Protein AF-A0A147F6G5-F1 (afdb_monomer)

Structure (mmCIF, N/CA/C/O backbone):
data_AF-A0A147F6G5-F1
#
_entry.id   AF-A0A147F6G5-F1
#
loop_
_atom_site.group_PDB
_atom_site.id
_atom_site.type_symbol
_atom_site.label_atom_id
_atom_site.label_alt_id
_atom_site.label_comp_id
_atom_site.label_asym_id
_atom_site.label_entity_id
_atom_site.label_seq_id
_atom_site.pdbx_PDB_ins_code
_atom_site.Cartn_x
_atom_site.Cartn_y
_atom_site.Cartn_z
_atom_site.occupancy
_atom_site.B_iso_or_equiv
_atom_site.auth_seq_id
_atom_site.auth_comp_id
_atom_site.auth_asym_id
_atom_site.auth_atom_id
_atom_site.pdbx_PDB_model_num
ATOM 1 N N . MET A 1 1 ? -18.212 4.628 6.302 1.00 41.53 1 MET A N 1
ATOM 2 C CA . MET A 1 1 ? -17.167 5.556 6.781 1.00 41.53 1 MET A CA 1
ATOM 3 C C . MET A 1 1 ? -16.111 5.627 5.684 1.00 41.53 1 MET A C 1
ATOM 5 O O . MET A 1 1 ? -15.698 4.569 5.245 1.00 41.53 1 MET A O 1
ATOM 9 N N . HIS A 1 2 ? -15.771 6.804 5.152 1.00 46.91 2 HIS A N 1
ATOM 10 C CA . HIS A 1 2 ? -14.662 6.937 4.190 1.00 46.91 2 HIS A CA 1
ATOM 11 C C . HIS A 1 2 ? -13.378 7.232 4.972 1.00 46.91 2 HIS A C 1
ATOM 13 O O . HIS A 1 2 ? -13.441 7.975 5.958 1.00 46.91 2 HIS A O 1
ATOM 19 N N . LEU A 1 3 ? -12.225 6.762 4.485 1.00 53.00 3 LEU A N 1
ATOM 20 C CA . LEU A 1 3 ? -10.891 7.068 5.037 1.00 53.00 3 LEU A CA 1
ATOM 21 C C . LEU A 1 3 ? -10.635 8.568 5.298 1.00 53.00 3 LEU A C 1
ATOM 23 O O . LEU A 1 3 ? -9.801 8.916 6.124 1.00 53.00 3 LEU A O 1
ATOM 27 N N . ARG A 1 4 ? -11.394 9.468 4.656 1.00 49.19 4 ARG A N 1
ATOM 28 C CA . ARG A 1 4 ? -11.362 10.922 4.897 1.00 49.19 4 ARG A CA 1
ATOM 29 C C . ARG A 1 4 ? -11.608 11.356 6.350 1.00 49.19 4 ARG A C 1
ATOM 31 O O . ARG A 1 4 ? -11.224 12.472 6.677 1.00 49.19 4 ARG A O 1
ATOM 38 N N . ASN A 1 5 ? -12.236 10.525 7.186 1.00 49.50 5 ASN A N 1
ATOM 39 C CA . ASN A 1 5 ? -12.593 10.883 8.567 1.00 49.50 5 ASN A CA 1
ATOM 40 C C . ASN A 1 5 ? -11.917 10.002 9.637 1.00 49.50 5 ASN A C 1
ATOM 42 O O . ASN A 1 5 ? -12.299 10.081 10.804 1.00 49.50 5 ASN A O 1
ATOM 46 N N . ALA A 1 6 ? -10.953 9.154 9.265 1.00 56.19 6 ALA A N 1
ATOM 47 C CA . ALA A 1 6 ? -10.181 8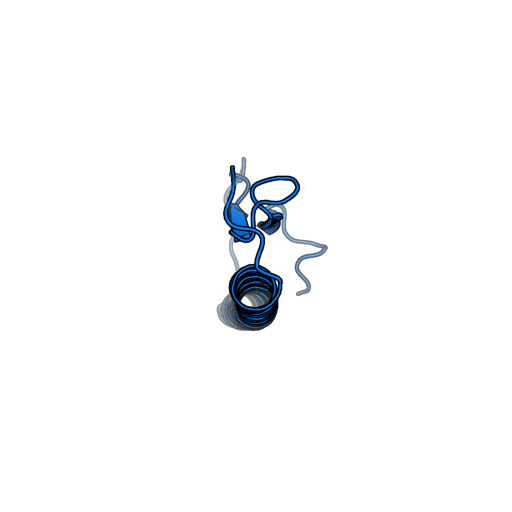.381 10.236 1.00 56.19 6 ALA A CA 1
ATOM 48 C C . ALA A 1 6 ? -9.006 9.231 10.769 1.00 56.19 6 ALA A C 1
ATOM 50 O O . ALA A 1 6 ? -8.359 9.918 9.977 1.00 56.19 6 ALA A O 1
ATOM 51 N N . PRO A 1 7 ? -8.686 9.204 12.080 1.00 59.81 7 PRO A N 1
ATOM 52 C CA . PRO A 1 7 ? -7.537 9.941 12.621 1.00 59.81 7 PRO A CA 1
ATOM 53 C C . PRO A 1 7 ? -6.188 9.311 12.228 1.00 59.81 7 PRO A C 1
ATOM 55 O O . PRO A 1 7 ? -5.133 9.885 12.485 1.00 59.81 7 PRO A O 1
ATOM 58 N N . SER A 1 8 ? -6.225 8.130 11.608 1.00 70.38 8 SER A N 1
ATOM 59 C CA . SER A 1 8 ? -5.097 7.439 11.001 1.00 70.38 8 SER A CA 1
ATOM 60 C C . SER A 1 8 ? -5.170 7.539 9.475 1.00 70.38 8 SER A C 1
ATOM 62 O O . SER A 1 8 ? -6.235 7.493 8.862 1.00 70.38 8 SER A O 1
ATOM 64 N N . SER A 1 9 ? -4.006 7.688 8.852 1.00 79.19 9 SER A N 1
ATOM 65 C CA . SER A 1 9 ? -3.844 7.832 7.410 1.00 79.19 9 SER A CA 1
ATOM 66 C C . SER A 1 9 ? -2.990 6.694 6.862 1.00 79.19 9 SER A C 1
ATOM 68 O O . SER A 1 9 ? -1.966 6.324 7.444 1.00 79.19 9 SER A O 1
ATOM 70 N N . ILE A 1 10 ? -3.412 6.142 5.726 1.00 86.81 10 ILE A N 1
ATOM 71 C CA . ILE A 1 10 ? -2.632 5.175 4.954 1.00 86.81 10 ILE A CA 1
ATOM 72 C C . ILE A 1 10 ? -2.107 5.914 3.729 1.00 86.81 10 ILE A C 1
ATOM 74 O O . ILE A 1 10 ? -2.876 6.328 2.865 1.00 86.81 10 ILE A O 1
ATOM 78 N N . HIS A 1 11 ? -0.793 6.094 3.668 1.00 88.44 11 HIS A N 1
ATOM 79 C CA . HIS A 1 11 ? -0.122 6.711 2.532 1.00 88.44 11 HIS A CA 1
ATOM 80 C C . HIS A 1 11 ? 0.503 5.621 1.676 1.00 88.44 11 HIS A C 1
ATOM 82 O O . HIS A 1 11 ? 1.396 4.924 2.148 1.00 88.44 11 HIS A O 1
ATOM 88 N N . ILE A 1 12 ? 0.058 5.484 0.428 1.00 92.19 12 ILE A N 1
ATOM 89 C CA . ILE A 1 12 ? 0.625 4.527 -0.525 1.00 92.19 12 ILE A CA 1
ATOM 90 C C . ILE A 1 12 ? 1.305 5.314 -1.644 1.00 92.19 12 ILE A C 1
ATOM 92 O O . ILE A 1 12 ? 0.672 6.166 -2.269 1.00 92.19 12 ILE A O 1
ATOM 96 N N . LYS A 1 13 ? 2.599 5.073 -1.864 1.00 91.94 13 LYS A N 1
ATOM 97 C CA . LYS A 1 13 ? 3.409 5.814 -2.841 1.00 91.94 13 LYS A CA 1
ATOM 98 C C . LYS A 1 13 ? 4.577 4.972 -3.375 1.00 91.94 13 LYS A C 1
ATOM 100 O O . LYS A 1 13 ? 4.974 4.016 -2.709 1.00 91.94 13 LYS A O 1
ATOM 105 N N . PRO A 1 14 ? 5.169 5.341 -4.524 1.00 90.56 14 PRO A N 1
ATOM 106 C CA . PRO A 1 14 ? 6.467 4.814 -4.936 1.00 90.56 14 PRO A CA 1
ATOM 107 C C . PRO A 1 14 ? 7.550 5.153 -3.904 1.00 90.56 14 PRO A C 1
ATOM 109 O O . PRO A 1 14 ? 7.499 6.218 -3.275 1.00 90.56 14 PRO A O 1
ATOM 112 N N . ARG A 1 15 ? 8.547 4.277 -3.750 1.00 90.19 15 ARG A N 1
ATOM 113 C CA . ARG A 1 15 ? 9.678 4.489 -2.833 1.00 90.19 15 ARG A CA 1
ATOM 114 C C . ARG A 1 15 ? 10.529 5.695 -3.244 1.00 90.19 15 ARG A C 1
ATOM 116 O O . ARG A 1 15 ? 11.026 6.421 -2.384 1.00 90.19 15 ARG A O 1
ATOM 123 N N . GLY A 1 16 ? 10.657 5.941 -4.544 1.00 88.06 16 GLY A N 1
ATOM 124 C CA . GL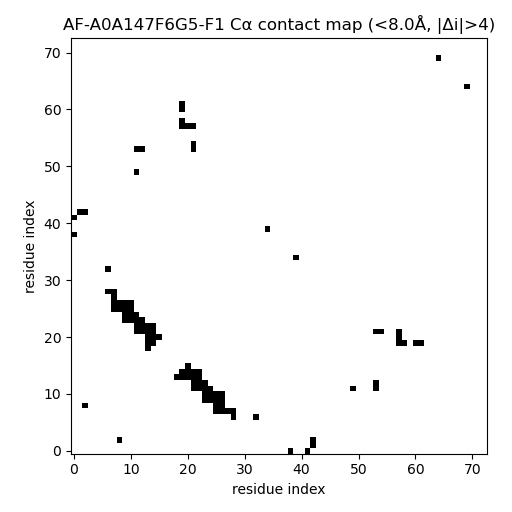Y A 1 16 ? 11.458 7.030 -5.087 1.00 88.06 16 GLY A CA 1
ATOM 125 C C . GLY A 1 16 ? 11.159 7.313 -6.555 1.00 88.06 16 GLY A C 1
ATOM 126 O O . GLY A 1 16 ? 10.363 6.629 -7.194 1.00 88.06 16 GLY A O 1
ATOM 127 N N . TYR A 1 17 ? 11.800 8.356 -7.078 1.00 77.69 17 TYR A N 1
ATOM 128 C CA . TYR A 1 17 ? 11.813 8.636 -8.511 1.00 77.69 17 TYR A CA 1
ATOM 129 C C . TYR A 1 17 ? 12.591 7.532 -9.242 1.00 77.69 17 TYR A C 1
ATOM 131 O O . TYR A 1 17 ? 13.645 7.129 -8.756 1.00 77.69 17 TYR A O 1
ATOM 139 N N . ASP A 1 18 ? 12.067 7.047 -10.372 1.00 80.75 18 ASP A N 1
ATOM 140 C CA . ASP A 1 18 ? 12.586 5.886 -11.120 1.00 80.75 18 ASP A CA 1
ATOM 141 C C . ASP A 1 18 ? 12.692 4.573 -10.303 1.00 80.75 18 ASP A C 1
ATOM 143 O O . ASP A 1 18 ? 13.276 3.600 -10.772 1.00 80.75 18 ASP A O 1
ATOM 147 N N . ASP A 1 19 ? 12.088 4.497 -9.109 1.00 86.25 19 ASP A N 1
ATOM 148 C CA . ASP A 1 19 ? 11.967 3.250 -8.348 1.00 86.25 19 ASP A CA 1
ATOM 149 C C . ASP A 1 19 ? 10.574 2.638 -8.589 1.00 86.25 19 ASP A C 1
ATOM 151 O O . ASP A 1 19 ? 9.560 3.240 -8.214 1.00 86.25 19 ASP A O 1
ATOM 155 N N . PRO A 1 20 ? 10.480 1.449 -9.210 1.00 86.75 20 PRO A N 1
ATOM 156 C CA . PRO A 1 20 ? 9.200 0.818 -9.497 1.00 86.75 20 PRO A CA 1
ATOM 157 C C . PRO A 1 20 ? 8.527 0.238 -8.245 1.00 86.75 20 PRO A C 1
ATOM 159 O O . PRO A 1 20 ? 7.383 -0.208 -8.338 1.00 86.75 20 PRO A O 1
ATOM 162 N N . ILE A 1 21 ? 9.204 0.202 -7.093 1.00 92.25 21 ILE A N 1
ATOM 163 C CA . ILE A 1 21 ? 8.682 -0.384 -5.860 1.00 92.25 21 ILE A CA 1
ATOM 164 C C . ILE A 1 21 ? 7.716 0.573 -5.160 1.00 92.25 21 ILE A C 1
ATOM 166 O O . ILE A 1 21 ? 8.043 1.725 -4.868 1.00 92.25 21 ILE A O 1
ATOM 170 N N . TRP A 1 22 ? 6.527 0.067 -4.839 1.00 92.75 22 TRP A N 1
ATOM 171 C CA . TRP A 1 22 ? 5.518 0.774 -4.055 1.00 92.75 22 TRP A CA 1
ATOM 172 C C . TRP A 1 22 ? 5.544 0.350 -2.591 1.00 92.75 22 TRP A C 1
ATOM 174 O O . TRP A 1 22 ? 5.725 -0.822 -2.263 1.00 92.75 22 TRP A O 1
ATOM 184 N N . GLU A 1 23 ? 5.306 1.311 -1.703 1.00 94.44 23 GLU A N 1
ATOM 185 C CA . GLU A 1 23 ? 5.263 1.100 -0.261 1.00 94.44 23 GLU A CA 1
ATOM 186 C C . GLU A 1 23 ? 4.048 1.789 0.356 1.00 94.44 23 GLU A C 1
ATOM 188 O O . GLU A 1 23 ? 3.529 2.782 -0.163 1.00 94.44 23 GLU A O 1
ATOM 193 N N . ALA A 1 24 ? 3.610 1.258 1.497 1.00 91.56 24 ALA A N 1
ATOM 194 C CA . ALA A 1 24 ? 2.546 1.832 2.302 1.00 91.56 24 ALA A CA 1
ATOM 195 C C . ALA A 1 24 ? 3.090 2.247 3.673 1.00 91.56 24 ALA A C 1
ATOM 197 O O . ALA A 1 24 ? 3.752 1.468 4.357 1.00 91.56 24 ALA A O 1
ATOM 198 N N . THR A 1 25 ? 2.786 3.470 4.094 1.00 90.00 25 THR A N 1
ATOM 199 C CA . THR A 1 25 ? 3.045 3.970 5.444 1.00 90.00 25 THR A CA 1
ATOM 200 C C . THR A 1 25 ? 1.719 4.143 6.167 1.00 90.00 25 THR A C 1
ATOM 202 O O . THR A 1 25 ? 0.848 4.884 5.708 1.00 90.00 25 THR A O 1
ATOM 205 N N . LEU A 1 26 ? 1.578 3.473 7.310 1.00 86.12 26 LEU A N 1
ATOM 206 C CA . LEU A 1 26 ? 0.461 3.671 8.225 1.00 86.12 26 LEU A CA 1
ATOM 207 C C . LEU A 1 26 ? 0.912 4.663 9.295 1.00 86.12 26 LEU A C 1
ATOM 209 O O . LEU A 1 26 ? 1.885 4.409 10.006 1.00 86.12 26 LEU A O 1
ATOM 213 N N . SER A 1 27 ? 0.236 5.806 9.394 1.00 83.00 27 SER A N 1
ATOM 214 C CA . SER A 1 27 ? 0.549 6.771 10.445 1.00 83.00 27 SER A CA 1
ATOM 215 C C . SER A 1 27 ? 0.110 6.223 11.800 1.00 83.00 27 SER A C 1
ATOM 217 O O . SER A 1 27 ? -1.043 5.810 11.951 1.00 83.00 27 SER A O 1
ATOM 219 N N . ALA A 1 28 ? 1.010 6.273 12.783 1.00 69.94 28 ALA A N 1
ATOM 220 C CA . ALA A 1 28 ? 0.667 5.976 14.165 1.00 69.94 28 ALA A CA 1
ATOM 221 C C . ALA A 1 28 ? -0.464 6.897 14.634 1.00 69.94 28 ALA A C 1
ATOM 223 O O . ALA A 1 28 ? -0.497 8.082 14.297 1.00 69.94 28 ALA A O 1
ATOM 224 N N . GLN A 1 29 ? -1.383 6.331 15.404 1.00 71.12 29 GLN A N 1
ATOM 225 C CA . GLN A 1 29 ? -2.473 7.075 16.002 1.00 71.12 29 GLN A CA 1
ATOM 226 C C . GLN A 1 29 ? -2.101 7.471 17.432 1.00 71.12 29 GLN A C 1
ATOM 228 O O . GLN A 1 29 ? -1.545 6.657 18.164 1.00 71.12 29 GLN A O 1
ATOM 233 N N . THR A 1 30 ? -2.380 8.717 17.819 1.00 69.38 30 THR A N 1
ATOM 234 C CA . THR A 1 30 ? -2.119 9.221 19.178 1.00 69.38 30 THR A CA 1
ATOM 235 C C . THR A 1 30 ? -3.132 8.727 20.211 1.00 69.38 30 THR A C 1
ATOM 237 O O . THR A 1 30 ? -2.763 8.602 21.372 1.00 69.38 30 THR A O 1
ATOM 240 N N . ASP A 1 31 ? -4.360 8.414 19.784 1.00 72.88 31 ASP A N 1
ATOM 241 C CA . ASP A 1 31 ? -5.465 7.945 20.631 1.00 72.88 31 ASP A CA 1
ATOM 242 C C . ASP A 1 31 ? -6.118 6.683 20.045 1.00 72.88 31 ASP A C 1
ATOM 244 O O . ASP A 1 31 ? -6.177 6.520 18.823 1.00 72.88 31 ASP A O 1
ATOM 248 N N . ASP A 1 32 ? -6.667 5.819 20.902 1.00 78.25 32 ASP A N 1
ATOM 249 C CA . ASP A 1 32 ? -7.390 4.619 20.472 1.00 78.25 32 ASP A CA 1
ATOM 250 C C . ASP A 1 32 ? -8.632 4.983 19.643 1.00 78.25 32 ASP A C 1
ATOM 252 O O . ASP A 1 32 ? -9.509 5.733 20.080 1.00 78.25 32 ASP A O 1
ATOM 256 N N . HIS A 1 33 ? -8.752 4.396 18.450 1.00 79.25 33 HIS A N 1
ATOM 257 C CA . HIS A 1 33 ? -9.947 4.522 17.621 1.00 79.25 33 HIS A CA 1
ATOM 258 C C . HIS A 1 33 ? -10.685 3.203 17.497 1.00 79.25 33 HIS A C 1
ATOM 260 O O . HIS A 1 33 ? -10.227 2.248 16.871 1.00 79.25 33 HIS A O 1
ATOM 266 N N . VAL A 1 34 ? -11.870 3.177 18.100 1.00 84.19 34 VAL A N 1
ATOM 267 C CA . VAL A 1 34 ? -12.774 2.032 18.054 1.00 84.19 34 VAL A CA 1
ATOM 268 C C . VAL A 1 34 ? -13.594 2.093 16.768 1.00 84.19 34 VAL A C 1
ATOM 270 O O . VAL A 1 34 ? -14.306 3.065 16.520 1.00 84.19 34 VAL A O 1
ATOM 273 N N . MET A 1 35 ? -13.519 1.028 15.970 1.00 84.25 35 MET A N 1
ATOM 274 C CA . MET A 1 35 ? -14.272 0.871 14.725 1.00 84.25 35 MET A CA 1
ATOM 275 C C . MET A 1 35 ? -15.297 -0.256 1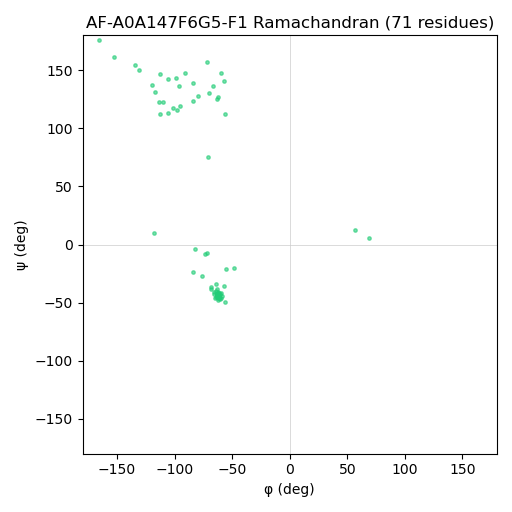4.843 1.00 84.25 35 MET A C 1
ATOM 277 O O . MET A 1 35 ? -15.052 -1.272 15.496 1.00 84.25 35 MET A O 1
ATOM 281 N N . SER A 1 36 ? -16.441 -0.105 14.171 1.00 91.75 36 SER A N 1
ATOM 282 C CA . SER A 1 36 ? -17.387 -1.211 14.012 1.00 91.75 36 SER A CA 1
ATOM 283 C C . SER A 1 36 ? -16.837 -2.262 13.038 1.00 91.75 36 SER A C 1
ATOM 285 O O . SER A 1 36 ? -16.030 -1.949 12.163 1.00 91.75 36 SER A O 1
ATOM 287 N N . VAL A 1 37 ? -17.320 -3.507 13.123 1.00 91.06 37 VAL A N 1
ATOM 288 C CA . VAL A 1 37 ? -16.925 -4.581 12.186 1.00 91.06 37 VAL A CA 1
ATOM 289 C C . VAL A 1 37 ? -17.207 -4.198 10.725 1.00 91.06 37 VAL A C 1
ATOM 291 O O . VAL A 1 37 ? -16.412 -4.509 9.841 1.00 91.06 37 VAL A O 1
ATOM 294 N N . ASN A 1 38 ? -18.294 -3.467 10.467 1.00 92.44 38 ASN A N 1
ATOM 295 C CA . ASN A 1 38 ? -18.628 -2.993 9.122 1.00 92.44 38 ASN A CA 1
ATOM 296 C C . ASN A 1 38 ? -17.640 -1.930 8.622 1.00 92.44 38 ASN A C 1
ATOM 298 O O . ASN A 1 38 ? -17.273 -1.937 7.449 1.00 92.44 38 ASN A O 1
ATOM 302 N N . ASP A 1 39 ? -17.188 -1.027 9.494 1.00 87.38 39 ASP A N 1
ATOM 303 C CA . ASP A 1 39 ? -16.186 -0.023 9.122 1.00 87.38 39 ASP A CA 1
ATOM 304 C C . ASP A 1 39 ? -14.823 -0.666 8.858 1.00 87.38 39 ASP A C 1
ATOM 306 O O . ASP A 1 39 ? -14.144 -0.276 7.910 1.00 87.38 39 ASP A O 1
ATOM 310 N N . ILE A 1 40 ? -14.461 -1.703 9.623 1.00 88.38 40 ILE A N 1
ATOM 311 C CA . ILE A 1 40 ? -13.262 -2.513 9.366 1.00 88.38 40 ILE A CA 1
ATOM 312 C C . ILE A 1 40 ? -13.355 -3.178 7.986 1.00 88.38 40 ILE A C 1
ATOM 314 O O . ILE A 1 40 ? -12.404 -3.116 7.209 1.00 88.38 40 ILE A O 1
ATOM 318 N N . ALA A 1 41 ? -14.500 -3.783 7.652 1.00 91.25 41 ALA A N 1
ATOM 319 C CA . ALA A 1 41 ? -14.698 -4.442 6.361 1.00 91.25 41 ALA A CA 1
ATOM 320 C C . ALA A 1 41 ? -14.604 -3.460 5.180 1.00 91.25 41 ALA A C 1
ATOM 322 O O . ALA A 1 41 ? -13.946 -3.756 4.182 1.00 91.25 41 ALA A O 1
ATOM 323 N N . ASN A 1 42 ? -15.210 -2.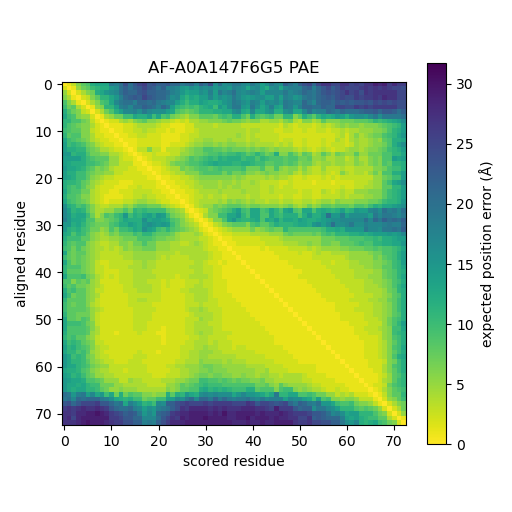277 5.308 1.00 88.69 42 ASN A N 1
ATOM 324 C CA . ASN A 1 42 ? -15.131 -1.231 4.287 1.00 88.69 42 ASN A CA 1
ATOM 325 C C . ASN A 1 42 ? -13.694 -0.724 4.103 1.00 88.69 42 ASN A C 1
ATOM 327 O O . ASN A 1 42 ? -13.218 -0.635 2.972 1.00 88.69 42 ASN A O 1
ATOM 331 N N . LEU A 1 43 ? -12.978 -0.465 5.203 1.00 87.56 43 LEU A N 1
ATOM 332 C CA . LEU A 1 43 ? -11.574 -0.060 5.156 1.00 87.56 43 LEU A CA 1
ATOM 333 C C . LEU A 1 43 ? -10.706 -1.125 4.472 1.00 87.56 43 LEU A C 1
ATOM 335 O O . LEU A 1 43 ? -9.900 -0.802 3.603 1.00 87.56 43 LEU A O 1
ATOM 339 N N . ALA A 1 44 ? -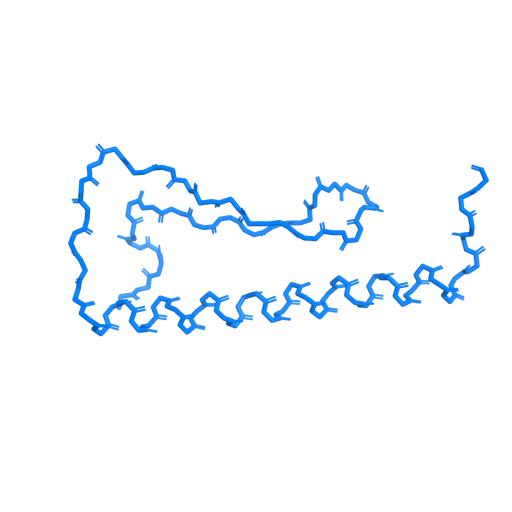10.888 -2.399 4.826 1.00 90.06 44 ALA A N 1
ATOM 340 C CA . ALA A 1 44 ? -10.154 -3.496 4.205 1.00 90.06 44 ALA A CA 1
ATOM 341 C C . ALA A 1 44 ? -10.406 -3.566 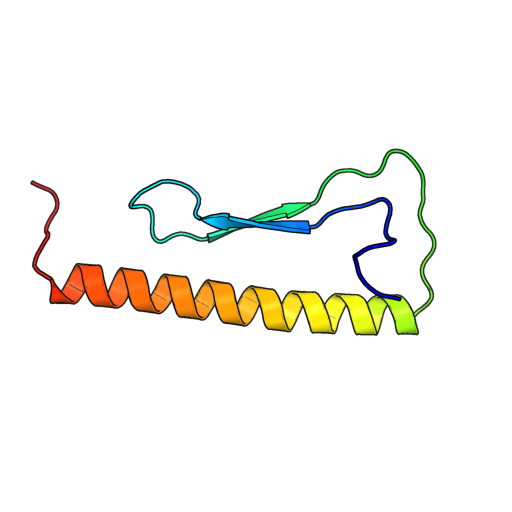2.690 1.00 90.06 44 ALA A C 1
ATOM 343 O O . ALA A 1 44 ? -9.461 -3.739 1.922 1.00 90.06 44 ALA A O 1
ATOM 344 N N . ALA A 1 45 ? -11.652 -3.378 2.246 1.00 93.31 45 ALA A N 1
ATOM 345 C CA . ALA A 1 45 ? -11.986 -3.355 0.824 1.00 93.31 45 ALA A CA 1
ATOM 346 C C . ALA A 1 45 ? -11.284 -2.203 0.082 1.00 93.31 45 ALA A C 1
ATOM 348 O O . ALA A 1 45 ? -10.704 -2.424 -0.983 1.00 93.31 45 ALA A O 1
ATOM 349 N N . GLU A 1 46 ? -11.276 -0.995 0.654 1.00 92.00 46 GLU A N 1
ATOM 350 C CA . GLU A 1 46 ? -10.568 0.159 0.084 1.00 92.00 46 GLU A CA 1
ATOM 351 C C . GLU A 1 46 ? -9.055 -0.099 -0.021 1.00 92.00 46 GLU A C 1
ATOM 353 O O . GLU A 1 46 ? -8.456 0.140 -1.073 1.00 92.00 46 GLU A O 1
ATOM 358 N N . VAL A 1 47 ? -8.441 -0.653 1.032 1.00 91.69 47 VAL A N 1
ATOM 359 C CA . VAL A 1 47 ? -7.005 -0.979 1.058 1.00 91.69 47 VAL A CA 1
ATOM 360 C C . VAL A 1 47 ? -6.652 -2.051 0.028 1.00 91.69 47 VAL A C 1
ATOM 362 O O . VAL A 1 47 ? -5.631 -1.927 -0.647 1.00 91.69 47 VAL A O 1
ATOM 365 N N . VAL A 1 48 ? -7.497 -3.070 -0.152 1.00 94.75 48 VAL A N 1
ATOM 366 C CA . VAL A 1 48 ? -7.299 -4.097 -1.188 1.00 94.75 48 VAL A CA 1
ATOM 367 C C . VAL A 1 48 ? -7.337 -3.479 -2.586 1.00 94.75 48 VAL A C 1
ATOM 369 O O . VAL A 1 48 ? -6.461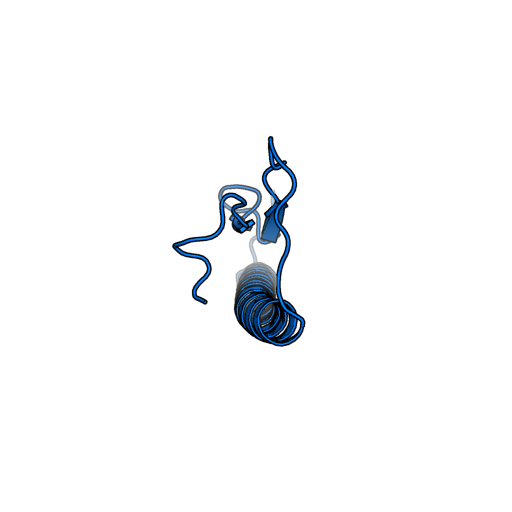 -3.763 -3.402 1.00 94.75 48 VAL A O 1
ATOM 372 N N . ILE A 1 49 ? -8.310 -2.610 -2.872 1.00 95.12 49 ILE A N 1
ATOM 373 C CA . ILE A 1 49 ? -8.421 -1.944 -4.180 1.00 95.12 49 ILE A CA 1
ATOM 374 C C . ILE A 1 49 ? -7.189 -1.069 -4.443 1.00 95.12 49 ILE A C 1
ATOM 376 O O . ILE A 1 49 ? -6.580 -1.168 -5.511 1.00 95.12 49 ILE A O 1
ATOM 380 N N . ALA A 1 50 ? -6.792 -0.247 -3.468 1.00 93.00 50 ALA A N 1
ATOM 381 C CA . ALA A 1 50 ? -5.623 0.619 -3.591 1.00 93.00 50 ALA A CA 1
ATOM 382 C C . ALA A 1 50 ? -4.325 -0.191 -3.757 1.00 93.00 50 ALA A C 1
ATOM 384 O O . ALA A 1 50 ? -3.511 0.118 -4.629 1.00 93.00 50 ALA A O 1
ATOM 385 N N . GLY A 1 51 ? -4.155 -1.261 -2.975 1.00 94.44 51 GLY A N 1
ATOM 386 C CA . GLY A 1 51 ? -3.007 -2.164 -3.061 1.00 94.44 51 GLY A CA 1
ATOM 387 C C . GLY A 1 51 ? -2.909 -2.861 -4.417 1.00 94.44 51 GLY A C 1
ATOM 388 O O . GLY A 1 51 ? -1.838 -2.879 -5.019 1.00 94.44 51 GLY A O 1
ATOM 389 N N . ASN A 1 52 ? -4.032 -3.354 -4.947 1.00 96.94 52 ASN A N 1
ATOM 390 C CA . ASN A 1 52 ? -4.081 -3.978 -6.270 1.00 96.94 52 ASN A CA 1
ATOM 391 C C . ASN A 1 52 ? -3.690 -2.999 -7.384 1.00 96.94 52 ASN A C 1
ATOM 393 O O . ASN A 1 52 ? -2.939 -3.367 -8.287 1.00 96.94 52 ASN A O 1
ATOM 397 N N . LEU A 1 53 ? -4.156 -1.747 -7.313 1.00 95.75 53 LEU A N 1
ATOM 398 C CA . LEU A 1 53 ? -3.762 -0.709 -8.266 1.00 95.75 53 LEU A CA 1
ATOM 399 C C . LEU A 1 53 ? -2.251 -0.443 -8.206 1.00 95.75 53 LEU A C 1
ATOM 401 O O . LEU A 1 53 ? -1.597 -0.402 -9.245 1.00 95.75 53 LEU A O 1
ATOM 405 N N . CYS A 1 54 ? -1.684 -0.307 -7.007 1.00 95.19 54 CYS A N 1
ATOM 406 C CA . CYS A 1 54 ? -0.251 -0.053 -6.840 1.00 95.19 54 CYS A CA 1
ATOM 407 C C . CYS A 1 54 ? 0.597 -1.240 -7.320 1.00 95.19 54 CYS A C 1
ATOM 409 O O . CYS A 1 54 ? 1.586 -1.042 -8.021 1.00 95.19 54 CYS A O 1
ATOM 411 N N . ALA A 1 55 ? 0.171 -2.474 -7.035 1.00 95.12 55 ALA A N 1
ATOM 412 C CA . ALA A 1 55 ? 0.824 -3.681 -7.537 1.00 95.12 55 ALA A CA 1
ATOM 413 C C . ALA A 1 55 ? 0.786 -3.763 -9.073 1.00 95.12 55 ALA A C 1
ATOM 415 O O . ALA A 1 55 ? 1.784 -4.116 -9.703 1.00 95.12 55 ALA A O 1
ATOM 416 N N . PHE A 1 56 ? -0.342 -3.393 -9.689 1.00 96.06 56 PHE A N 1
ATOM 417 C CA . PHE A 1 56 ? -0.454 -3.309 -11.143 1.00 96.06 56 PHE A CA 1
ATOM 418 C C . PHE A 1 56 ? 0.491 -2.252 -11.731 1.00 96.06 56 PHE A C 1
ATOM 420 O O . PHE A 1 56 ? 1.189 -2.532 -12.705 1.00 96.06 56 PHE A O 1
ATOM 427 N N . LEU A 1 57 ? 0.550 -1.058 -11.134 1.00 94.56 57 LEU A N 1
ATOM 428 C CA . LEU A 1 57 ? 1.448 0.013 -11.576 1.00 94.56 57 LEU A CA 1
ATOM 429 C C . LEU A 1 57 ? 2.920 -0.392 -11.443 1.00 94.56 57 LEU A C 1
ATOM 431 O O . LEU A 1 57 ? 3.681 -0.210 -12.387 1.00 94.56 57 LEU A O 1
ATOM 435 N N . GLN A 1 58 ? 3.305 -1.016 -10.327 1.00 94.50 58 GLN A N 1
ATOM 436 C CA . GLN A 1 58 ? 4.639 -1.591 -10.139 1.00 94.50 58 GLN A CA 1
ATOM 437 C C . GLN A 1 58 ? 4.981 -2.603 -11.233 1.00 94.50 58 GLN A C 1
ATOM 439 O O . GLN A 1 58 ? 6.048 -2.531 -11.841 1.00 94.50 58 GLN A O 1
ATOM 444 N N . TRP A 1 59 ? 4.074 -3.546 -11.507 1.00 94.12 59 TRP A N 1
ATOM 445 C CA . TRP A 1 59 ? 4.272 -4.528 -12.569 1.00 94.12 59 TRP A CA 1
ATOM 446 C C . TRP A 1 59 ? 4.457 -3.854 -13.934 1.00 94.12 59 TRP A C 1
ATOM 448 O O . TRP A 1 59 ? 5.376 -4.221 -14.663 1.00 94.12 59 TRP A O 1
ATOM 458 N N . LYS A 1 60 ? 3.640 -2.842 -14.259 1.00 92.88 60 LYS A N 1
ATOM 459 C CA . LYS A 1 60 ? 3.766 -2.070 -15.503 1.00 92.88 60 LYS A CA 1
ATOM 460 C C . LYS A 1 60 ? 5.114 -1.362 -15.619 1.00 92.88 60 LYS A C 1
ATOM 462 O O . LYS A 1 60 ? 5.688 -1.390 -16.704 1.00 92.88 60 LYS A O 1
ATOM 467 N N . SER A 1 61 ? 5.613 -0.760 -14.540 1.00 89.38 61 SER A N 1
ATOM 468 C CA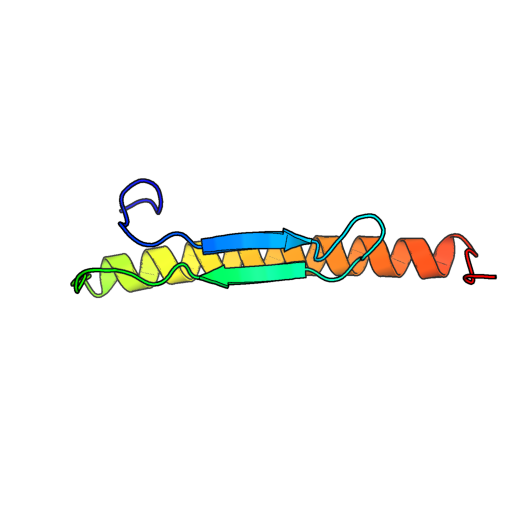 . SER A 1 61 ? 6.931 -0.117 -14.531 1.00 89.38 61 SER A CA 1
ATOM 469 C C . SER A 1 61 ? 8.053 -1.135 -14.739 1.00 89.38 61 SER A C 1
ATOM 471 O O . SER A 1 61 ? 8.885 -0.952 -15.618 1.00 89.38 61 SER A O 1
ATOM 473 N N . LEU A 1 62 ? 8.018 -2.269 -14.031 1.00 90.25 62 LEU A N 1
ATOM 474 C CA . LEU A 1 62 ? 9.016 -3.336 -14.188 1.00 90.25 62 LEU A CA 1
ATOM 475 C C . LEU A 1 62 ? 9.005 -3.966 -15.587 1.00 90.25 62 LEU A C 1
ATOM 477 O O . LEU A 1 62 ? 10.051 -4.342 -16.112 1.00 90.25 62 LEU A O 1
ATOM 481 N N . ASP A 1 63 ? 7.825 -4.137 -16.180 1.00 91.00 63 ASP A N 1
ATOM 482 C CA . ASP A 1 63 ? 7.680 -4.624 -17.553 1.00 91.00 63 ASP A CA 1
ATOM 483 C C . ASP A 1 63 ? 8.259 -3.623 -18.562 1.00 91.00 63 ASP A C 1
ATOM 485 O O . ASP A 1 63 ? 8.996 -4.006 -19.470 1.00 91.00 63 ASP A O 1
ATO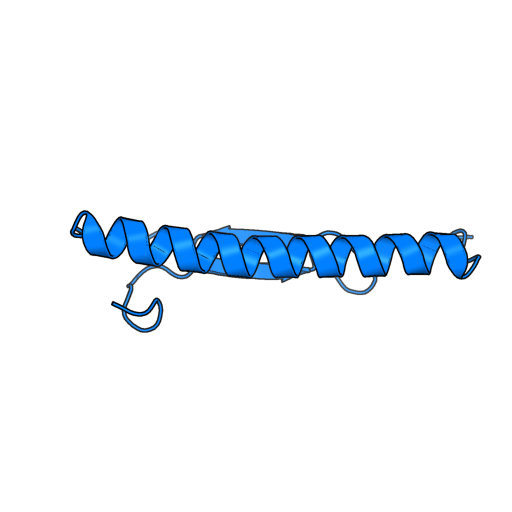M 489 N N . TRP A 1 64 ? 7.996 -2.330 -18.365 1.00 86.44 64 TRP A N 1
ATOM 490 C CA . TRP A 1 64 ? 8.594 -1.272 -19.171 1.00 86.44 64 TRP A CA 1
ATOM 491 C C . TRP A 1 64 ? 10.122 -1.246 -19.057 1.00 86.44 64 TRP A C 1
ATOM 493 O O . TRP A 1 64 ? 10.802 -1.177 -20.079 1.00 86.44 64 TRP A O 1
ATOM 503 N N . ASP A 1 65 ? 10.679 -1.358 -17.852 1.00 85.56 65 ASP A N 1
ATOM 504 C CA . ASP A 1 65 ? 12.131 -1.368 -17.643 1.00 85.56 65 ASP A CA 1
ATOM 505 C C . ASP A 1 65 ? 12.793 -2.552 -18.361 1.00 85.56 65 ASP A C 1
ATOM 507 O O . ASP A 1 65 ? 13.798 -2.383 -19.052 1.00 85.56 65 ASP A O 1
ATOM 511 N N . ARG A 1 66 ? 12.173 -3.739 -18.300 1.00 82.50 66 ARG A N 1
ATOM 512 C CA . ARG A 1 66 ? 12.638 -4.929 -19.035 1.00 82.50 66 ARG A CA 1
ATOM 513 C C . ARG A 1 66 ? 12.593 -4.739 -20.551 1.00 82.50 66 ARG A C 1
ATOM 515 O O . ARG A 1 66 ? 13.523 -5.145 -21.242 1.00 82.50 66 ARG A O 1
ATOM 522 N N . ASN A 1 67 ? 11.519 -4.140 -21.065 1.00 85.62 67 ASN A N 1
ATOM 523 C CA . ASN A 1 67 ? 11.284 -4.013 -22.505 1.00 85.62 67 ASN A CA 1
ATOM 524 C C . ASN A 1 67 ? 11.991 -2.800 -23.135 1.00 85.62 67 ASN A C 1
ATOM 526 O O . ASN A 1 67 ? 12.256 -2.803 -24.334 1.00 85.62 67 ASN A O 1
ATOM 530 N N . SER A 1 68 ? 12.312 -1.765 -22.353 1.00 77.12 68 SER A N 1
ATOM 531 C CA . SER A 1 68 ? 12.946 -0.530 -22.837 1.00 77.12 68 SER A CA 1
ATOM 532 C C . SER A 1 68 ? 14.467 -0.634 -23.001 1.00 77.12 68 SER A C 1
ATOM 534 O O . SER A 1 68 ? 15.094 0.310 -23.480 1.00 77.12 68 SER A O 1
ATOM 536 N N . GLY A 1 69 ? 15.077 -1.768 -22.635 1.00 63.62 69 GLY A N 1
ATOM 537 C CA . GLY A 1 69 ? 16.509 -2.019 -22.821 1.00 63.62 69 GLY A CA 1
ATOM 538 C C . GLY A 1 69 ? 17.433 -1.166 -21.944 1.00 63.62 69 GLY A C 1
ATOM 539 O O . GLY A 1 69 ? 18.651 -1.273 -22.095 1.00 63.62 69 GLY A O 1
ATOM 540 N N . ARG A 1 70 ? 16.888 -0.359 -21.016 1.00 59.44 70 ARG A N 1
ATOM 541 C CA . ARG A 1 70 ? 17.644 0.374 -19.988 1.00 59.44 70 ARG A CA 1
ATOM 542 C C . ARG A 1 70 ? 18.172 -0.612 -18.943 1.00 59.44 70 ARG A C 1
ATOM 544 O O . ARG A 1 70 ? 17.667 -0.698 -17.830 1.00 59.44 70 ARG A O 1
ATOM 551 N N . HIS A 1 71 ? 19.207 -1.361 -19.305 1.00 57.03 71 HIS A N 1
ATOM 552 C CA . HIS A 1 71 ? 20.149 -1.839 -18.303 1.00 57.03 71 HIS A CA 1
ATOM 553 C C . HIS A 1 71 ? 20.785 -0.584 -17.703 1.00 57.03 71 HIS A C 1
ATOM 555 O O . HIS A 1 71 ? 21.225 0.288 -18.451 1.00 57.03 71 HIS A O 1
ATOM 561 N N . ALA A 1 72 ? 20.726 -0.436 -16.382 1.00 56.84 72 ALA A N 1
ATOM 562 C CA . ALA A 1 72 ? 21.527 0.573 -15.709 1.00 56.84 72 ALA A CA 1
ATOM 563 C C . ALA A 1 72 ? 22.995 0.317 -16.090 1.00 56.84 72 ALA A C 1
ATOM 565 O O . ALA A 1 72 ? 23.514 -0.753 -15.769 1.00 56.84 72 ALA A O 1
ATOM 566 N N . ASP A 1 73 ? 23.586 1.241 -16.849 1.00 44.88 73 ASP A N 1
ATOM 567 C CA . ASP A 1 73 ? 25.043 1.368 -16.980 1.00 44.88 73 ASP A CA 1
ATOM 568 C C . ASP A 1 73 ? 25.666 1.649 -15.603 1.00 44.88 73 ASP A C 1
ATOM 570 O O . ASP A 1 73 ? 25.050 2.418 -14.820 1.00 44.88 73 ASP A O 1
#

Solvent-accessible surface area (backbone atoms only — not comparable to full-atom values): 4580 Å² total; per-residue (Å²): 125,63,76,91,77,49,92,48,52,80,46,75,45,59,78,45,88,98,39,52,52,65,46,75,48,73,49,83,60,96,66,94,79,90,72,54,74,66,48,51,52,50,49,51,53,54,51,51,54,53,49,52,52,48,53,50,51,26,50,53,44,52,51,46,46,67,71,68,68,66,68,86,126

Organism: Microbacterium testaceum (NCBI:txid2033)

Sequence (73 aa):
MHLRNAPSSIHIKPRGYDDPIWEATLSAQTDDHVMSVNDIANLAAEVVIAGNLCAFLQWKSLDWDRNSGRHAD

pLDDT: mean 82.09, std 14.59, range [41.53, 96.94]

Foldseek 3Di:
DDQVPDQKDWDWDAPDVLGLDIDIDIDDHPDDDDDDPVRVVVVVVVCVVVVVVSVVSSVVSVVCCVVVPPPPD

Mean predicted aligned error: 7.58 Å

Nearest PDB structures (foldseek):
  3t9q-assembly1_B  TM=3.812E-01  e=3.670E+00  Bacillus subtilis
  7yoo-assembly1_R  TM=3.676E-01  e=9.241E+00  Homo sapiens

Secondary structure (DSSP, 8-state):
--GGG-SS-EEEEESSTT---EEEEEPPPSS-----HHHHHHHHHHHHHHHHHHHHHHHHHHHHHHHS-----

Radius of gyration: 16.41 Å; Cα contacts (8 Å, |Δi|>4): 51; chains: 1; bounding box: 44×16×44 Å